Protein AF-E9PPZ7-F1 (afdb_monomer_lite)

GO terms:
  GO:0005654 nucleoplasm (C, IDA)
  GO:0005730 nucleolus (C, IDA)

pLDDT: mean 92.59, std 7.87, range [53.69, 98.62]

InterPro domains:
  IPR024954 SSRP1, dimerization domain [PF03531] (9-73)
  IPR038167 SSRP1 domain superfamily [G3DSA:2.30.29.220] (1-78)
  IPR050454 RTT106/SSRP1 Histone Chaperone/FACT Complex [PTHR45849] (1-89)

Secondary structure (DSSP, 8-state):
-PPPP--S-----EEEE-SSEEEEEETTEEEEEEEGGGEEEEEEETTEEEEEE---TT-SS---EEEEE-PPP-STT--HHHHHHHHH-

Radius of gyration: 13.9 Å; chains: 1; bounding box: 36×26×36 Å

Sequence (89 aa):
MEKDLCVKGWNWGTVKFGGQLLSFDIGDQPVFEIPLSNVSQCTTGKNEVTLEFHQNDDAEVSLMEVRFYVPPTQEDGVDPVEAFAQNVL

Organism: Homo sapiens (NCBI:txid9606)

Structure (mmCIF, N/CA/C/O backbone):
data_AF-E9PPZ7-F1
#
_entry.id   AF-E9PPZ7-F1
#
loop_
_atom_site.group_PDB
_atom_site.id
_atom_site.type_symbol
_atom_site.label_atom_id
_atom_site.label_alt_id
_atom_site.label_comp_id
_atom_site.label_asym_id
_atom_site.label_e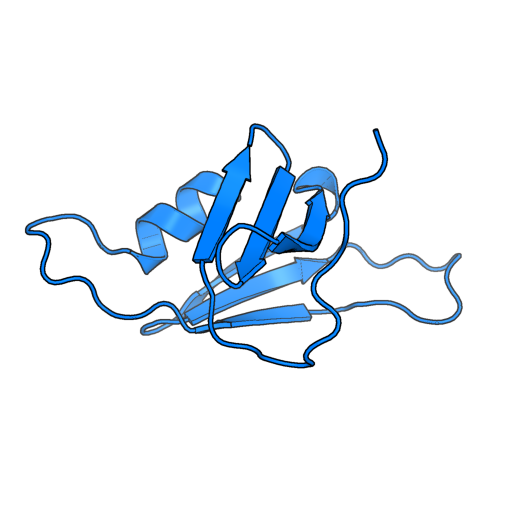ntity_id
_atom_site.label_seq_id
_atom_site.pdbx_PDB_ins_code
_atom_site.Cartn_x
_atom_site.Cartn_y
_atom_site.Cartn_z
_atom_site.occupancy
_atom_site.B_iso_or_equiv
_atom_site.auth_seq_id
_atom_site.auth_comp_id
_atom_site.auth_asym_id
_atom_site.auth_atom_id
_atom_site.pdbx_PDB_model_num
ATOM 1 N N . MET A 1 1 ? -4.642 -17.992 -15.080 1.00 53.69 1 MET A N 1
ATOM 2 C CA . MET A 1 1 ? -5.621 -17.026 -15.617 1.00 53.69 1 MET A CA 1
ATOM 3 C C . MET A 1 1 ? -5.052 -15.659 -15.303 1.00 53.69 1 MET A C 1
ATOM 5 O O . MET A 1 1 ? -4.718 -15.447 -14.144 1.00 53.69 1 MET A O 1
ATOM 9 N N . GLU A 1 2 ? -4.818 -14.812 -16.303 1.00 66.44 2 GLU A N 1
ATOM 10 C CA . GLU A 1 2 ? -4.436 -13.416 -16.045 1.00 66.44 2 GLU A CA 1
ATOM 11 C C . GLU A 1 2 ? -5.589 -12.735 -15.297 1.00 66.44 2 GLU A C 1
ATOM 13 O O . GLU A 1 2 ? -6.753 -12.958 -15.631 1.00 66.44 2 GLU A O 1
ATOM 18 N N . LYS A 1 3 ? -5.279 -11.997 -14.225 1.00 73.56 3 LYS A N 1
ATOM 19 C CA . LYS A 1 3 ? -6.281 -11.196 -13.514 1.00 73.56 3 LYS A CA 1
ATOM 20 C C . LYS A 1 3 ? -6.468 -9.891 -14.283 1.00 73.56 3 LYS A C 1
ATOM 22 O O . LYS A 1 3 ? -5.487 -9.194 -14.531 1.00 73.56 3 LYS A O 1
ATOM 27 N N . ASP A 1 4 ? -7.707 -9.540 -14.604 1.00 86.19 4 ASP A N 1
ATOM 28 C CA . ASP A 1 4 ? -8.010 -8.235 -15.192 1.00 86.19 4 ASP A CA 1
ATOM 29 C C . ASP A 1 4 ? -7.772 -7.123 -14.161 1.00 86.19 4 ASP A C 1
ATOM 31 O O . ASP A 1 4 ? -8.446 -7.062 -13.127 1.00 86.19 4 ASP A O 1
ATOM 35 N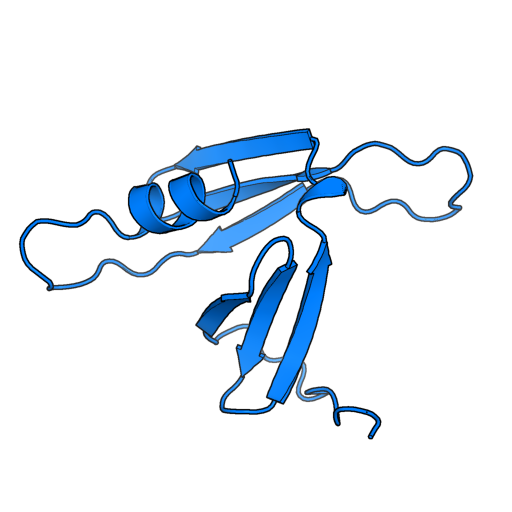 N . LEU A 1 5 ? -6.817 -6.238 -14.455 1.00 89.69 5 LEU A N 1
ATOM 36 C CA . LEU A 1 5 ? -6.470 -5.111 -13.591 1.00 89.69 5 LEU A CA 1
ATOM 37 C C . LEU A 1 5 ? -7.486 -3.967 -13.707 1.00 89.69 5 LEU A C 1
ATOM 39 O O . LEU A 1 5 ? -8.046 -3.690 -14.773 1.00 89.69 5 LEU A O 1
ATOM 43 N N . CYS A 1 6 ? -7.693 -3.246 -12.607 1.00 92.12 6 CYS A N 1
ATOM 44 C CA . CYS A 1 6 ? -8.521 -2.046 -12.600 1.00 92.12 6 CYS A CA 1
ATOM 45 C C . CYS A 1 6 ? -7.780 -0.861 -13.247 1.00 92.12 6 CYS A C 1
ATOM 47 O O . CYS A 1 6 ? -6.851 -0.298 -12.674 1.00 92.12 6 CYS A O 1
ATOM 49 N N . VAL A 1 7 ? -8.250 -0.422 -14.418 1.00 92.56 7 VAL A N 1
ATOM 50 C CA . VAL A 1 7 ? -7.675 0.708 -15.182 1.00 92.56 7 VAL A CA 1
ATOM 51 C C . VAL A 1 7 ? -8.470 2.015 -15.042 1.00 92.56 7 VAL A C 1
ATOM 53 O O . VAL A 1 7 ? -8.336 2.930 -15.849 1.00 92.56 7 VAL A O 1
ATOM 56 N N . LYS A 1 8 ? -9.332 2.120 -14.021 1.00 92.38 8 LYS A N 1
ATOM 57 C CA . LYS A 1 8 ? -10.225 3.282 -13.822 1.00 92.38 8 LYS A CA 1
ATOM 58 C C . LYS A 1 8 ? -9.511 4.530 -13.287 1.00 92.38 8 LYS A C 1
ATOM 60 O O . LYS A 1 8 ? -10.106 5.604 -13.285 1.00 92.38 8 LYS A O 1
ATOM 65 N N . GLY A 1 9 ? -8.276 4.391 -12.796 1.00 92.31 9 GLY A N 1
ATOM 66 C CA . GLY A 1 9 ? -7.513 5.481 -12.171 1.00 92.31 9 GLY A CA 1
ATOM 67 C C . GLY A 1 9 ? -8.064 5.938 -10.813 1.00 92.31 9 GLY A C 1
ATOM 68 O O . GLY A 1 9 ? -7.746 7.028 -10.350 1.00 92.31 9 GLY A O 1
ATOM 69 N N . TRP A 1 10 ? -8.927 5.135 -10.192 1.00 95.69 10 TRP A N 1
ATOM 70 C CA . TRP A 1 10 ? -9.489 5.408 -8.872 1.00 95.69 10 TRP A CA 1
ATOM 71 C C . TRP A 1 10 ? -8.479 5.048 -7.778 1.00 95.69 10 TRP A C 1
ATOM 73 O O . TRP A 1 10 ? -7.657 4.156 -7.962 1.00 95.69 10 TRP A O 1
ATOM 83 N N . ASN A 1 11 ? -8.553 5.730 -6.636 1.00 93.75 11 ASN A N 1
ATOM 84 C CA . ASN A 1 11 ? -7.638 5.533 -5.505 1.00 93.75 11 ASN A CA 1
ATOM 85 C C . ASN A 1 11 ? -8.357 5.180 -4.191 1.00 93.75 11 ASN A C 1
ATOM 87 O O . ASN A 1 11 ? -7.738 5.194 -3.132 1.00 93.75 11 ASN A O 1
ATOM 91 N N . TRP A 1 12 ? -9.658 4.884 -4.243 1.00 93.69 12 TRP A N 1
ATOM 92 C CA . TRP A 1 12 ? -10.426 4.381 -3.105 1.00 93.69 12 TRP A CA 1
ATOM 93 C C . TRP A 1 12 ? -10.703 2.893 -3.301 1.00 93.69 12 TRP A C 1
ATOM 95 O O . TRP A 1 12 ? -11.208 2.471 -4.341 1.00 93.69 12 TRP A O 1
ATOM 105 N N . GLY A 1 13 ? -10.356 2.096 -2.299 1.00 94.88 13 GLY A N 1
ATOM 106 C CA . GLY A 1 13 ? -10.340 0.647 -2.418 1.00 94.88 13 GLY A CA 1
ATOM 107 C C . GLY A 1 13 ? -10.010 -0.025 -1.097 1.00 94.88 13 GLY A C 1
ATOM 108 O O . GLY A 1 13 ? -10.069 0.595 -0.035 1.00 94.88 13 GLY A O 1
ATOM 109 N N . THR A 1 14 ? -9.663 -1.301 -1.172 1.00 95.06 14 THR A N 1
ATOM 110 C CA . THR A 1 14 ? -9.350 -2.129 -0.010 1.00 95.06 14 THR A CA 1
ATOM 111 C C . THR A 1 14 ? -7.961 -2.716 -0.162 1.00 95.06 14 THR A C 1
ATOM 113 O O . THR A 1 14 ? -7.639 -3.294 -1.197 1.00 95.06 14 THR A O 1
ATOM 116 N N . VAL A 1 15 ? -7.153 -2.596 0.890 1.00 95.94 15 VAL A N 1
ATOM 117 C CA . VAL A 1 15 ? -5.901 -3.341 0.995 1.00 95.94 15 VAL A CA 1
ATOM 118 C C . VAL A 1 15 ? -6.197 -4.741 1.519 1.00 95.94 15 VAL A C 1
ATOM 120 O O . VAL A 1 15 ? -6.913 -4.901 2.507 1.00 95.94 15 VAL A O 1
ATOM 123 N N . LYS A 1 16 ? -5.654 -5.756 0.850 1.00 96.06 16 LYS A N 1
ATOM 124 C CA . LYS A 1 16 ? -5.750 -7.163 1.241 1.00 96.06 16 LYS A CA 1
ATOM 125 C C . LYS A 1 16 ? -4.356 -7.762 1.340 1.00 96.06 16 LYS A C 1
ATOM 127 O O . LYS A 1 16 ? -3.520 -7.532 0.471 1.00 96.06 16 LYS A O 1
ATOM 132 N N . PHE A 1 17 ? -4.143 -8.578 2.363 1.00 96.31 17 PHE A N 1
ATOM 133 C CA . PHE A 1 17 ? -2.908 -9.330 2.547 1.00 96.31 17 PHE A CA 1
ATOM 134 C C . PHE A 1 17 ? -3.138 -10.801 2.201 1.00 96.31 17 PHE A C 1
ATOM 136 O O . PHE A 1 17 ? -4.098 -11.419 2.662 1.00 96.31 17 PHE A O 1
ATOM 143 N N . GLY A 1 18 ? -2.265 -11.352 1.361 1.00 94.19 18 GLY A N 1
ATOM 144 C CA . GLY A 1 18 ? -2.285 -12.744 0.925 1.00 94.19 18 GLY A CA 1
ATOM 145 C C . GLY A 1 18 ? -0.898 -13.361 1.047 1.00 94.19 18 GLY A C 1
ATOM 146 O O . GLY A 1 18 ? -0.144 -13.390 0.077 1.00 94.19 18 GLY A O 1
ATOM 147 N N . GLY A 1 19 ? -0.548 -13.851 2.240 1.00 93.06 19 GLY A N 1
ATOM 148 C CA . GLY A 1 19 ? 0.828 -14.259 2.539 1.00 93.06 19 GLY A CA 1
ATOM 149 C C . GLY A 1 19 ? 1.777 -13.059 2.454 1.00 93.06 19 GLY A C 1
ATOM 150 O O . GLY A 1 19 ? 1.467 -12.004 2.991 1.00 93.06 19 GLY A O 1
ATOM 151 N N . GLN A 1 20 ? 2.887 -13.193 1.719 1.00 95.44 20 GLN A N 1
ATOM 152 C CA . GLN A 1 20 ? 3.885 -12.124 1.530 1.00 95.44 20 GLN A CA 1
ATOM 153 C C . GLN A 1 20 ? 3.515 -11.109 0.430 1.00 95.44 20 GLN A C 1
ATOM 155 O O . GLN A 1 20 ? 4.401 -10.544 -0.216 1.00 95.44 20 GLN A O 1
ATOM 160 N N . LEU A 1 21 ? 2.223 -10.900 0.172 1.00 97.12 21 LEU A N 1
ATOM 161 C CA . LEU A 1 21 ? 1.734 -10.030 -0.896 1.00 97.12 21 LEU A CA 1
ATOM 162 C C . LEU A 1 21 ? 0.649 -9.089 -0.373 1.00 97.12 21 LEU A C 1
ATOM 164 O O . LEU A 1 21 ? -0.357 -9.539 0.178 1.00 97.12 21 LEU A O 1
ATOM 168 N N . LEU A 1 22 ? 0.836 -7.794 -0.604 1.00 97.88 22 LEU A N 1
ATOM 169 C CA . LEU A 1 22 ? -0.183 -6.766 -0.423 1.00 97.88 22 LEU A CA 1
ATOM 170 C C . LEU A 1 22 ? -0.865 -6.511 -1.770 1.00 97.88 22 LEU A C 1
ATOM 172 O O . LEU A 1 22 ? -0.184 -6.225 -2.749 1.00 97.88 22 LEU A O 1
ATOM 176 N N . SER A 1 23 ? -2.194 -6.572 -1.824 1.00 97.12 23 SER A N 1
ATOM 177 C CA . SER A 1 23 ? -3.001 -6.177 -2.988 1.00 97.12 23 SER A CA 1
ATOM 178 C C . SER A 1 23 ? -3.841 -4.953 -2.654 1.00 97.12 23 SER A C 1
ATOM 180 O O . SER A 1 23 ? -4.461 -4.909 -1.589 1.00 97.12 23 SER A O 1
ATOM 182 N N . PHE A 1 24 ? -3.885 -3.971 -3.553 1.00 97.31 24 PHE A N 1
ATOM 183 C CA . PHE A 1 24 ? -4.857 -2.882 -3.483 1.00 97.31 24 PHE A CA 1
ATOM 184 C C . PHE A 1 24 ? -5.951 -3.111 -4.522 1.00 97.31 24 PHE A C 1
ATOM 186 O O . PHE A 1 24 ? -5.695 -3.052 -5.725 1.00 97.31 24 PHE A O 1
ATOM 193 N N . ASP A 1 25 ? -7.173 -3.347 -4.051 1.00 96.06 25 ASP A N 1
ATOM 194 C CA . ASP A 1 25 ? -8.309 -3.727 -4.887 1.00 96.06 25 ASP A CA 1
ATOM 195 C C . ASP A 1 25 ? -9.356 -2.613 -4.952 1.00 96.06 25 ASP A C 1
ATOM 197 O O . ASP A 1 25 ? -9.655 -1.952 -3.956 1.00 96.06 25 ASP A O 1
ATOM 201 N N . ILE A 1 26 ? -9.994 -2.462 -6.112 1.00 95.44 26 ILE A N 1
ATOM 202 C CA . ILE A 1 26 ? -11.170 -1.606 -6.298 1.00 95.44 26 ILE A CA 1
ATOM 203 C C . ILE A 1 26 ? -12.344 -2.498 -6.679 1.00 95.44 26 ILE A C 1
ATOM 205 O O . ILE A 1 26 ? -12.468 -2.951 -7.819 1.00 95.44 26 ILE A O 1
ATOM 209 N N . GLY A 1 27 ? -13.205 -2.765 -5.695 1.00 90.19 27 GLY A N 1
ATOM 210 C CA . GLY A 1 27 ? -14.162 -3.865 -5.776 1.00 90.19 27 GLY A CA 1
ATOM 211 C C . GLY A 1 27 ? -13.418 -5.201 -5.759 1.00 90.19 27 GLY A C 1
ATOM 212 O O . GLY A 1 27 ? -12.596 -5.436 -4.878 1.00 90.19 27 GLY A O 1
ATOM 213 N N . ASP A 1 28 ? -13.675 -6.043 -6.758 1.00 89.12 28 ASP A N 1
ATOM 214 C CA . ASP A 1 28 ? -13.028 -7.355 -6.908 1.00 89.12 28 ASP A CA 1
ATOM 215 C C . ASP A 1 28 ? -11.850 -7.343 -7.900 1.00 89.12 28 ASP A C 1
ATOM 217 O O . ASP A 1 28 ? -11.323 -8.396 -8.256 1.00 89.12 28 ASP A O 1
ATOM 221 N N . GLN A 1 29 ? -11.444 -6.160 -8.377 1.00 93.69 29 GLN A N 1
ATOM 222 C CA . GLN A 1 29 ? -10.356 -6.009 -9.343 1.00 93.69 29 GLN A CA 1
ATOM 223 C C . GLN A 1 29 ? -9.098 -5.445 -8.668 1.00 93.69 29 GLN A C 1
ATOM 225 O O . GLN A 1 29 ? -9.157 -4.322 -8.153 1.00 93.69 29 GLN A O 1
ATOM 230 N N . PRO A 1 30 ? -7.957 -6.156 -8.702 1.00 94.44 30 PRO A N 1
ATOM 231 C CA . PRO A 1 30 ? -6.695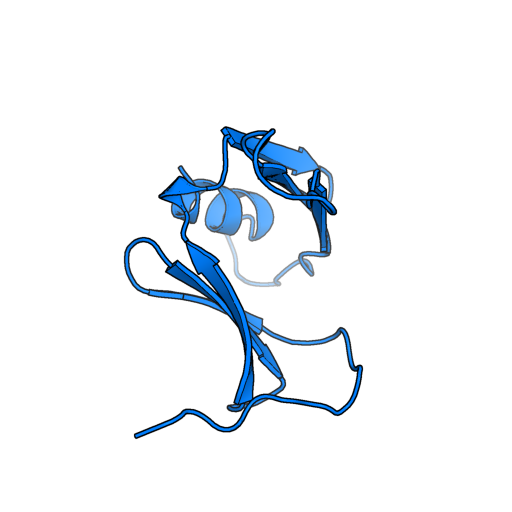 -5.611 -8.219 1.00 94.44 30 PRO A CA 1
ATOM 232 C C . PRO A 1 30 ? -6.233 -4.452 -9.111 1.00 94.44 30 PRO A C 1
ATOM 234 O O . PRO A 1 30 ? -6.378 -4.484 -10.335 1.00 94.44 30 PRO A O 1
ATOM 237 N N . VAL A 1 31 ? -5.683 -3.410 -8.496 1.00 95.25 31 VAL A N 1
ATOM 238 C CA . VAL A 1 31 ? -5.016 -2.295 -9.188 1.00 95.25 31 VAL A CA 1
ATOM 239 C C . VAL A 1 31 ? -3.522 -2.578 -9.276 1.00 95.25 31 VAL A C 1
ATOM 241 O O . VAL A 1 31 ? -2.930 -2.467 -10.345 1.00 95.25 31 VAL A O 1
ATOM 244 N N . PHE A 1 32 ? -2.921 -2.953 -8.148 1.00 95.62 32 PHE A N 1
ATOM 245 C CA . PHE A 1 32 ? -1.520 -3.330 -8.047 1.00 95.62 32 PHE A CA 1
ATOM 246 C C . PHE A 1 32 ? -1.313 -4.323 -6.907 1.00 95.62 32 PHE A C 1
ATOM 248 O O . PHE A 1 32 ? -2.101 -4.389 -5.960 1.00 95.62 32 PHE A O 1
ATOM 255 N N . GLU A 1 33 ? -0.206 -5.049 -6.996 1.00 96.06 33 GLU A N 1
ATOM 256 C CA . GLU A 1 33 ? 0.272 -5.960 -5.968 1.00 96.06 33 GLU A CA 1
ATOM 257 C C . GLU A 1 33 ? 1.714 -5.568 -5.600 1.00 96.06 33 GLU A C 1
ATOM 259 O O . GLU A 1 33 ? 2.523 -5.241 -6.471 1.00 9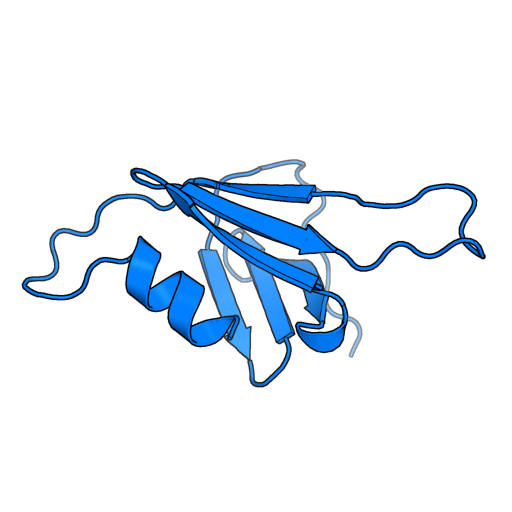6.06 33 GLU A O 1
ATOM 264 N N . ILE A 1 34 ? 2.033 -5.575 -4.307 1.00 97.19 34 ILE A N 1
ATOM 265 C CA . ILE A 1 34 ? 3.356 -5.269 -3.758 1.00 97.19 34 ILE A CA 1
ATOM 266 C C . ILE A 1 34 ? 3.847 -6.502 -2.995 1.00 97.19 34 ILE A C 1
ATOM 268 O O . ILE A 1 34 ? 3.260 -6.856 -1.966 1.00 97.19 34 ILE A O 1
ATOM 272 N N . PRO A 1 35 ? 4.926 -7.161 -3.453 1.00 97.00 35 PRO A N 1
ATOM 273 C CA . PRO A 1 35 ? 5.616 -8.164 -2.653 1.00 97.00 35 PRO A CA 1
ATOM 274 C C . PRO A 1 35 ? 6.193 -7.520 -1.393 1.00 97.00 35 PRO A C 1
ATOM 276 O O . PRO A 1 35 ? 6.960 -6.560 -1.484 1.00 97.00 35 PRO A O 1
ATOM 279 N N . LEU A 1 36 ? 5.868 -8.062 -0.219 1.00 97.38 36 LEU A N 1
ATOM 280 C CA . LEU A 1 36 ? 6.349 -7.517 1.055 1.00 97.38 36 LEU A CA 1
ATOM 281 C C . LEU A 1 36 ? 7.875 -7.617 1.188 1.00 97.38 36 LEU A C 1
ATOM 283 O O . LEU A 1 36 ? 8.487 -6.783 1.838 1.00 97.38 36 LEU A O 1
ATOM 287 N N . SER A 1 37 ? 8.511 -8.561 0.485 1.00 96.19 37 SER A N 1
ATOM 288 C CA . SER A 1 37 ? 9.975 -8.658 0.387 1.00 96.19 37 SER A CA 1
ATOM 289 C C . SER A 1 37 ? 10.648 -7.428 -0.229 1.00 96.19 37 SER A C 1
ATOM 291 O O . SER A 1 37 ? 11.861 -7.283 -0.112 1.00 96.19 37 SER A O 1
ATOM 293 N N . ASN A 1 38 ? 9.891 -6.577 -0.927 1.00 96.12 38 ASN A N 1
ATOM 294 C CA . ASN A 1 38 ? 10.411 -5.358 -1.541 1.00 96.12 38 ASN A CA 1
ATOM 295 C C . ASN A 1 38 ? 10.288 -4.141 -0.610 1.00 96.12 38 ASN A C 1
ATOM 297 O O . ASN A 1 38 ? 10.877 -3.098 -0.900 1.00 96.12 38 ASN A O 1
ATOM 301 N N . VAL A 1 39 ? 9.525 -4.260 0.482 1.00 97.44 39 VAL A N 1
ATOM 302 C CA . VAL A 1 39 ? 9.342 -3.205 1.482 1.00 97.44 39 VAL A CA 1
ATOM 303 C C . VAL A 1 39 ? 10.538 -3.228 2.430 1.00 97.44 39 VAL A C 1
ATOM 305 O O . VAL A 1 39 ? 10.811 -4.239 3.070 1.00 97.44 39 VAL A O 1
ATOM 308 N N . SER A 1 40 ? 11.254 -2.111 2.513 1.00 97.69 40 SER A N 1
ATOM 309 C CA . SER A 1 40 ? 12.414 -1.952 3.391 1.00 97.69 40 SER A CA 1
ATOM 310 C C . SER A 1 40 ? 12.012 -1.483 4.786 1.00 97.69 40 SER A C 1
ATOM 312 O O . SER A 1 40 ? 12.606 -1.901 5.780 1.00 97.69 40 SER A O 1
ATOM 314 N N . GLN A 1 41 ? 10.998 -0.622 4.863 1.00 97.69 41 GLN A N 1
ATOM 315 C CA . GLN A 1 41 ? 10.509 -0.059 6.111 1.00 97.69 41 GLN A CA 1
ATOM 316 C C . GLN A 1 41 ? 9.008 0.233 6.020 1.00 97.69 41 GLN A C 1
ATOM 318 O O . GLN A 1 41 ? 8.492 0.649 4.985 1.00 97.69 41 GLN A O 1
ATOM 323 N N . CYS A 1 42 ? 8.307 0.022 7.134 1.00 98.19 42 CYS A N 1
ATOM 324 C CA . CYS A 1 42 ? 6.902 0.372 7.300 1.00 98.19 42 CYS A CA 1
ATOM 325 C C . CYS A 1 42 ? 6.770 1.320 8.492 1.00 98.19 42 CYS A C 1
ATOM 327 O O . CYS A 1 42 ? 7.129 0.957 9.614 1.00 98.19 42 CYS A O 1
ATOM 329 N N . THR A 1 43 ? 6.264 2.532 8.264 1.00 98.19 43 THR A N 1
ATOM 330 C CA . THR A 1 43 ? 6.003 3.514 9.324 1.00 98.19 43 THR A CA 1
ATOM 331 C C . THR A 1 43 ? 4.527 3.884 9.378 1.00 98.19 43 THR A C 1
ATOM 333 O O . THR A 1 43 ? 3.817 3.870 8.374 1.00 98.19 43 THR A O 1
ATOM 336 N N . THR A 1 44 ? 4.045 4.193 10.579 1.00 97.75 44 THR A N 1
ATOM 337 C CA . THR A 1 44 ? 2.639 4.519 10.835 1.00 97.75 44 THR A CA 1
ATOM 338 C C . THR A 1 44 ? 2.489 5.974 11.255 1.00 97.75 44 THR A C 1
ATOM 340 O O . THR A 1 44 ? 3.273 6.489 12.054 1.00 97.75 44 THR A O 1
ATOM 343 N N . GLY A 1 45 ? 1.440 6.620 10.761 1.00 96.12 45 GLY A N 1
ATOM 344 C CA . GLY A 1 45 ? 0.990 7.945 11.168 1.00 96.12 45 GLY A CA 1
ATOM 345 C C . GLY A 1 45 ? -0.493 7.933 11.529 1.00 96.12 45 GLY A C 1
ATOM 346 O O . GLY A 1 45 ? -1.162 6.901 11.497 1.00 96.12 45 GLY A O 1
ATOM 347 N N . LYS A 1 46 ? -1.049 9.100 11.863 1.00 95.62 46 LYS A N 1
ATOM 348 C CA . LYS A 1 46 ? -2.485 9.211 12.144 1.00 95.62 46 LYS A CA 1
ATOM 349 C C . LYS A 1 46 ? -3.286 8.911 10.871 1.00 95.62 46 LYS A C 1
ATOM 351 O O . LYS A 1 46 ? -3.327 9.758 9.984 1.00 95.62 46 LYS A O 1
ATOM 356 N N . ASN A 1 47 ? -3.976 7.769 10.837 1.00 96.31 47 ASN A N 1
ATOM 357 C CA . ASN A 1 47 ? -4.726 7.274 9.673 1.00 96.31 47 ASN A CA 1
ATOM 358 C C . ASN A 1 47 ? -3.853 7.070 8.422 1.00 96.31 47 ASN A C 1
ATOM 360 O O . ASN A 1 47 ? -4.355 7.163 7.302 1.00 96.31 47 ASN A O 1
ATOM 364 N N . GLU A 1 48 ? -2.551 6.845 8.590 1.00 97.69 48 GLU A N 1
ATOM 365 C CA . GLU A 1 48 ? -1.615 6.698 7.477 1.00 97.69 48 GLU A CA 1
ATOM 366 C C . GLU A 1 48 ? -0.679 5.514 7.715 1.00 97.69 48 GLU A C 1
ATOM 368 O O . GLU A 1 48 ? -0.175 5.328 8.823 1.00 97.69 48 GLU A O 1
ATOM 373 N N . VAL A 1 49 ? -0.414 4.748 6.659 1.00 98.25 49 VAL A N 1
ATOM 374 C CA . VAL A 1 49 ? 0.680 3.771 6.615 1.00 98.25 49 VAL A CA 1
ATOM 375 C C . VAL A 1 49 ? 1.579 4.112 5.442 1.00 98.25 49 VAL A C 1
ATOM 377 O O . VAL A 1 49 ? 1.112 4.231 4.308 1.00 98.25 49 VAL A O 1
ATOM 380 N N . THR A 1 50 ? 2.867 4.253 5.719 1.00 98.62 50 THR A N 1
ATOM 381 C CA . THR A 1 50 ? 3.901 4.551 4.736 1.00 98.62 50 THR A CA 1
ATOM 382 C C . THR A 1 50 ? 4.771 3.317 4.539 1.00 98.62 50 THR A C 1
ATOM 384 O O . THR A 1 50 ? 5.357 2.808 5.494 1.00 98.62 50 THR A O 1
ATOM 387 N N . LEU A 1 51 ? 4.849 2.848 3.296 1.00 98.50 51 LEU A N 1
ATOM 388 C CA . LEU A 1 51 ? 5.745 1.789 2.851 1.00 98.50 51 LEU A CA 1
ATOM 389 C C . LEU A 1 51 ? 6.912 2.421 2.106 1.00 98.50 51 LEU A C 1
ATOM 391 O O . LEU A 1 51 ? 6.713 3.076 1.083 1.00 98.50 51 LEU A O 1
ATOM 395 N N . GLU A 1 52 ? 8.116 2.198 2.603 1.00 98.38 52 GLU A N 1
ATOM 396 C CA . GLU A 1 52 ? 9.362 2.568 1.943 1.00 98.38 52 GLU A CA 1
ATOM 397 C C . GLU A 1 52 ? 9.955 1.315 1.296 1.00 98.38 52 GLU A C 1
ATOM 399 O O . GLU A 1 52 ? 9.863 0.215 1.849 1.00 98.38 52 GLU A O 1
ATOM 404 N N . PHE A 1 53 ? 10.536 1.456 0.107 1.00 97.56 53 PHE A N 1
ATOM 405 C CA . PHE A 1 53 ? 11.029 0.322 -0.678 1.00 97.56 53 PHE A CA 1
ATOM 406 C C . PHE A 1 53 ? 12.552 0.242 -0.680 1.00 97.56 53 PHE A C 1
ATOM 408 O O . PHE A 1 53 ? 13.260 1.235 -0.492 1.00 97.56 53 PHE A O 1
ATOM 415 N N . HIS A 1 54 ? 13.075 -0.961 -0.911 1.00 95.88 54 HIS A N 1
ATOM 416 C CA . HIS A 1 54 ? 14.487 -1.121 -1.234 1.00 95.88 54 HIS A CA 1
ATOM 417 C C . HIS A 1 54 ? 14.808 -0.397 -2.547 1.00 95.88 54 HIS A C 1
ATOM 419 O O . HIS A 1 54 ? 14.101 -0.557 -3.543 1.00 95.88 54 HIS A O 1
ATOM 425 N N . GLN A 1 55 ? 15.892 0.383 -2.556 1.00 92.06 55 GLN A N 1
ATOM 426 C CA . GLN A 1 55 ? 16.393 0.985 -3.789 1.00 92.06 55 GLN A CA 1
ATOM 427 C C . GLN A 1 55 ? 16.864 -0.115 -4.742 1.00 92.06 55 GLN A C 1
ATOM 429 O O . GLN A 1 55 ? 17.508 -1.078 -4.323 1.00 92.06 55 GLN A O 1
ATOM 434 N N . ASN A 1 56 ? 16.526 0.040 -6.019 1.00 88.94 56 ASN A N 1
ATOM 435 C CA . ASN A 1 56 ? 16.977 -0.833 -7.089 1.00 88.94 56 ASN A CA 1
ATOM 436 C C . ASN A 1 56 ? 17.751 0.004 -8.110 1.00 88.94 56 ASN A C 1
ATOM 438 O O . ASN A 1 56 ? 17.144 0.677 -8.942 1.00 88.94 56 ASN A O 1
ATOM 442 N N . ASP A 1 57 ? 19.080 -0.036 -8.024 1.00 88.06 57 ASP A N 1
ATOM 443 C CA . ASP A 1 57 ? 19.973 0.723 -8.909 1.00 88.06 57 ASP A CA 1
ATOM 444 C C . ASP A 1 57 ? 19.947 0.212 -10.362 1.00 88.06 57 ASP A C 1
ATOM 446 O O . ASP A 1 57 ? 20.384 0.917 -11.271 1.00 88.06 57 ASP A O 1
ATOM 450 N N . ASP A 1 58 ? 19.399 -0.987 -10.600 1.00 91.94 58 ASP A N 1
ATOM 451 C CA . ASP A 1 58 ? 19.251 -1.569 -11.938 1.00 91.94 58 ASP A CA 1
ATOM 452 C C . ASP A 1 58 ? 17.984 -1.075 -12.668 1.00 91.94 58 ASP A C 1
ATOM 454 O O . ASP A 1 58 ? 17.784 -1.386 -13.846 1.00 91.94 58 ASP A O 1
ATOM 458 N N . ALA A 1 59 ? 17.106 -0.321 -11.995 1.00 91.38 59 ALA A N 1
ATOM 459 C CA . ALA A 1 59 ? 15.888 0.234 -12.580 1.00 91.38 59 ALA A CA 1
ATOM 460 C C . ALA A 1 59 ? 16.066 1.714 -12.961 1.00 91.38 59 ALA A C 1
ATOM 462 O O . ALA A 1 59 ? 16.486 2.534 -12.150 1.00 91.38 59 ALA A O 1
ATOM 463 N N . GLU A 1 60 ? 15.667 2.089 -14.183 1.00 94.06 60 GLU A N 1
ATOM 464 C CA . GLU A 1 60 ? 15.691 3.497 -14.622 1.00 94.06 60 GLU A CA 1
ATOM 465 C C . GLU A 1 60 ? 14.725 4.385 -13.818 1.00 94.06 60 GLU A C 1
ATOM 467 O O . GLU A 1 60 ? 14.975 5.575 -13.624 1.00 94.06 60 GLU A O 1
ATOM 472 N N . VAL A 1 61 ? 13.611 3.806 -13.358 1.00 93.56 61 VAL A N 1
ATOM 473 C CA . VAL A 1 61 ? 12.609 4.465 -12.516 1.00 93.56 61 VAL A CA 1
ATOM 474 C C . VAL A 1 61 ? 12.371 3.607 -11.283 1.00 93.56 61 VAL A C 1
ATOM 476 O O . VAL A 1 61 ? 11.962 2.452 -11.398 1.00 93.56 61 VAL A O 1
ATOM 479 N N . SER A 1 62 ? 12.566 4.206 -10.110 1.00 93.06 62 SER A N 1
ATOM 480 C CA . SER A 1 62 ? 12.471 3.519 -8.821 1.00 93.06 62 SER A CA 1
ATOM 481 C C . SER A 1 62 ? 11.349 4.099 -7.968 1.00 93.06 62 SER A C 1
ATOM 483 O O . SER A 1 62 ? 11.290 5.304 -7.716 1.00 93.06 62 SER A O 1
ATOM 485 N N . LEU A 1 63 ? 10.446 3.225 -7.519 1.00 94.38 63 LEU A N 1
ATOM 486 C CA . LEU A 1 63 ? 9.420 3.564 -6.539 1.00 94.38 63 LEU A CA 1
ATOM 487 C C . LEU A 1 63 ? 10.071 3.646 -5.157 1.00 94.38 63 LEU A C 1
ATOM 489 O O . LEU A 1 63 ? 10.615 2.657 -4.683 1.00 94.38 63 LEU A O 1
ATOM 493 N N . MET A 1 64 ? 10.018 4.820 -4.527 1.00 95.69 64 MET A N 1
ATOM 494 C CA . MET A 1 64 ? 10.711 5.067 -3.255 1.00 95.69 64 MET A CA 1
ATOM 495 C C . MET A 1 64 ? 9.797 4.870 -2.044 1.00 95.69 64 MET A C 1
ATOM 497 O O . MET A 1 64 ? 10.172 4.207 -1.082 1.00 95.69 64 MET A O 1
ATOM 501 N N . GLU A 1 65 ? 8.588 5.428 -2.112 1.00 97.75 65 GLU A N 1
ATOM 502 C CA . GLU A 1 65 ? 7.604 5.424 -1.029 1.00 97.75 65 GLU A CA 1
ATOM 503 C C . GLU A 1 65 ? 6.189 5.301 -1.610 1.00 97.75 65 GLU A C 1
ATOM 505 O O . GLU A 1 65 ? 5.880 5.891 -2.649 1.00 97.75 65 GLU A O 1
ATOM 510 N N . VAL A 1 66 ? 5.316 4.573 -0.913 1.00 97.88 66 VAL A N 1
ATOM 511 C CA . VAL A 1 66 ? 3.860 4.613 -1.091 1.00 97.88 66 VAL A CA 1
ATOM 512 C C . VAL A 1 66 ? 3.218 4.874 0.260 1.00 97.88 66 VAL A C 1
ATOM 514 O O . VAL A 1 66 ? 3.512 4.192 1.237 1.00 97.88 66 VAL A O 1
ATOM 517 N N . ARG A 1 67 ? 2.282 5.823 0.303 1.00 98.38 67 ARG A N 1
ATOM 518 C CA . ARG A 1 67 ? 1.505 6.123 1.502 1.00 98.38 67 ARG A CA 1
ATOM 519 C C . ARG A 1 67 ? 0.029 5.844 1.288 1.00 98.38 67 ARG A C 1
ATOM 521 O O . ARG A 1 67 ? -0.587 6.382 0.369 1.00 98.38 67 ARG A O 1
ATOM 528 N N . PHE A 1 68 ? -0.537 5.039 2.174 1.00 98.06 68 PHE A N 1
ATOM 529 C CA . PHE A 1 68 ? -1.956 4.732 2.221 1.00 98.06 68 PHE A CA 1
ATOM 530 C C . PHE A 1 68 ? -2.641 5.572 3.286 1.00 98.06 68 PHE A C 1
ATOM 532 O O . PHE A 1 68 ? -2.165 5.661 4.415 1.00 98.06 68 PHE A O 1
ATOM 539 N N . TYR A 1 69 ? -3.803 6.118 2.940 1.00 97.81 69 TYR A N 1
ATOM 540 C CA . TYR A 1 69 ? -4.775 6.546 3.935 1.00 97.81 69 TYR A CA 1
ATOM 541 C C . TYR A 1 69 ? -5.542 5.321 4.439 1.00 97.81 69 TYR A C 1
ATOM 543 O O . TYR A 1 69 ? -6.088 4.557 3.641 1.0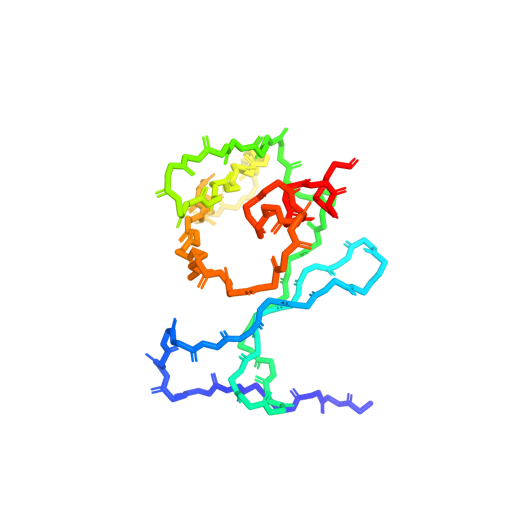0 97.81 69 TYR A O 1
ATOM 551 N N . VAL A 1 70 ? -5.606 5.159 5.757 1.00 96.38 70 VAL A N 1
ATOM 552 C CA . VAL A 1 70 ? -6.339 4.087 6.432 1.00 96.38 70 VAL A CA 1
ATOM 553 C C . VAL A 1 70 ? -7.529 4.713 7.164 1.00 96.38 70 VAL A C 1
ATOM 555 O O . VAL A 1 70 ? -7.329 5.417 8.158 1.00 96.38 70 VAL A O 1
ATOM 558 N N . PRO A 1 71 ? -8.769 4.513 6.681 1.00 92.44 71 PRO A N 1
ATOM 559 C CA . PRO A 1 71 ? -9.948 5.063 7.334 1.00 92.44 71 PRO A CA 1
ATOM 560 C C . PRO A 1 71 ? -10.099 4.517 8.761 1.00 92.44 71 PRO A C 1
ATOM 562 O O . PRO A 1 71 ? -9.906 3.318 8.971 1.00 92.44 71 PRO A O 1
ATOM 565 N N . PRO A 1 72 ? -10.496 5.353 9.735 1.00 90.12 72 PRO A N 1
ATOM 566 C CA . PRO A 1 72 ? -10.809 4.867 11.070 1.00 90.12 72 PRO A CA 1
ATOM 567 C C . PRO A 1 72 ? -12.015 3.922 11.006 1.00 90.12 72 PRO A C 1
ATOM 569 O O . PRO A 1 72 ? -13.030 4.236 10.378 1.00 90.12 72 PRO A O 1
ATOM 572 N N . THR A 1 73 ? -11.916 2.772 11.665 1.00 84.19 73 THR A N 1
ATOM 573 C CA . THR A 1 73 ? -13.016 1.814 11.803 1.00 84.19 73 THR A CA 1
ATOM 574 C C . THR A 1 73 ? -13.761 2.059 13.116 1.00 84.19 73 THR A C 1
ATOM 576 O O . THR A 1 73 ? -13.201 2.568 14.084 1.00 84.19 73 THR A O 1
ATOM 579 N N . GLN A 1 74 ? -15.057 1.733 13.146 1.00 70.75 74 GLN A N 1
ATOM 580 C CA . GLN A 1 74 ? -15.872 1.762 14.373 1.00 70.75 74 GLN A CA 1
ATOM 581 C C . GLN A 1 74 ? -15.834 0.418 15.120 1.00 70.75 74 GLN A C 1
ATOM 583 O O . GLN A 1 74 ? -16.638 0.197 16.020 1.00 70.75 74 GLN A O 1
ATOM 588 N N . GLU A 1 75 ? -14.958 -0.505 14.716 1.00 73.94 75 GLU A N 1
ATOM 589 C CA . GLU A 1 75 ? -14.817 -1.792 15.391 1.00 73.94 75 GLU A CA 1
ATOM 590 C C . GLU A 1 75 ? -14.030 -1.605 16.688 1.00 73.94 75 GLU A C 1
ATOM 592 O O . GLU A 1 75 ? -12.908 -1.097 16.691 1.00 73.94 75 GLU A O 1
ATOM 597 N N . ASP A 1 76 ? -14.645 -1.995 17.802 1.00 71.12 76 ASP A N 1
ATOM 598 C CA . ASP A 1 76 ? -14.073 -1.806 19.128 1.00 71.12 76 ASP A CA 1
ATOM 599 C C . ASP A 1 76 ? -12.789 -2.635 19.302 1.00 71.12 76 ASP A C 1
ATOM 601 O O . ASP A 1 76 ? -12.814 -3.866 19.329 1.00 71.12 76 ASP A O 1
ATOM 605 N N . GLY A 1 77 ? -11.664 -1.939 19.493 1.00 74.25 77 GLY A N 1
ATOM 606 C CA . GLY A 1 77 ? -10.437 -2.505 20.061 1.00 74.25 77 GLY A CA 1
ATOM 607 C C . GLY A 1 77 ? -9.302 -2.834 19.091 1.00 74.25 77 GLY A C 1
ATOM 608 O O . GLY A 1 77 ? -8.258 -3.280 19.561 1.00 74.25 77 GLY A O 1
ATOM 609 N N . VAL A 1 78 ? -9.455 -2.598 17.784 1.00 83.25 78 VAL A N 1
ATOM 610 C CA . VAL A 1 78 ? -8.371 -2.793 16.804 1.00 83.25 78 VAL A CA 1
ATOM 611 C C . VAL A 1 78 ? -8.097 -1.483 16.075 1.00 83.25 78 VAL A C 1
ATOM 613 O O . VAL A 1 78 ? -8.956 -0.985 15.353 1.00 83.25 78 VAL A O 1
ATOM 616 N N . ASP A 1 79 ? -6.895 -0.930 16.248 1.00 91.81 79 ASP A N 1
ATOM 617 C CA . ASP A 1 79 ? -6.445 0.199 15.435 1.00 91.81 79 ASP A CA 1
ATOM 618 C C . ASP A 1 79 ? -6.157 -0.309 14.006 1.00 91.81 79 ASP A C 1
ATOM 620 O O . ASP A 1 79 ? -5.274 -1.154 13.819 1.00 91.81 79 ASP A O 1
ATOM 624 N N . PRO A 1 80 ? -6.889 0.165 12.980 1.00 93.94 80 PRO A N 1
ATOM 625 C CA . PRO A 1 80 ? -6.713 -0.317 11.615 1.00 93.94 80 PRO A CA 1
ATOM 626 C C . PRO A 1 80 ? -5.332 0.024 11.035 1.00 93.94 80 PRO A C 1
ATOM 628 O O . PRO A 1 80 ? -4.852 -0.699 10.161 1.00 93.94 80 PRO A O 1
ATOM 631 N N . VAL A 1 81 ? -4.670 1.085 11.513 1.00 96.06 81 VAL A N 1
ATOM 632 C CA . VAL A 1 81 ? -3.296 1.430 11.118 1.00 96.06 81 VAL A CA 1
ATOM 633 C C . VAL A 1 81 ? -2.316 0.408 11.688 1.00 96.06 81 VAL A C 1
ATOM 635 O O . VAL A 1 81 ? -1.455 -0.089 10.960 1.00 96.06 81 VAL A O 1
ATOM 638 N N . GLU A 1 82 ? -2.463 0.052 12.966 1.00 94.12 82 GLU A N 1
ATOM 639 C CA . GLU A 1 82 ? -1.612 -0.960 13.601 1.00 94.12 82 GLU A CA 1
ATOM 640 C C . GLU A 1 82 ? -1.827 -2.340 12.976 1.00 94.12 82 GLU A C 1
ATOM 642 O O . GLU A 1 82 ? -0.857 -3.026 12.661 1.00 94.12 82 GLU A O 1
ATOM 647 N N . ALA A 1 83 ? -3.081 -2.727 12.729 1.00 94.12 83 ALA A N 1
ATOM 648 C CA . ALA A 1 83 ? -3.408 -3.993 12.081 1.00 94.12 83 ALA A CA 1
ATOM 649 C C . ALA A 1 83 ? -2.809 -4.083 10.671 1.00 94.12 83 ALA A C 1
ATOM 651 O O . ALA A 1 83 ? -2.252 -5.115 10.301 1.00 94.12 83 ALA A O 1
ATOM 652 N N . PHE A 1 84 ? -2.873 -3.003 9.886 1.00 95.94 84 PHE A N 1
ATOM 653 C CA . PHE A 1 84 ? -2.206 -2.942 8.587 1.00 95.94 84 PHE A CA 1
ATOM 654 C C . PHE A 1 84 ? -0.699 -3.144 8.748 1.00 95.94 84 PHE A C 1
ATOM 656 O O . PHE A 1 84 ? -0.133 -4.024 8.103 1.00 95.94 84 PHE A O 1
ATOM 663 N N . ALA A 1 85 ? -0.046 -2.353 9.603 1.00 96.31 85 ALA A N 1
ATOM 664 C CA . ALA A 1 85 ? 1.405 -2.401 9.773 1.00 96.31 85 ALA A CA 1
ATOM 665 C C . ALA A 1 85 ? 1.895 -3.779 10.249 1.00 96.31 85 ALA A C 1
ATOM 667 O O . ALA A 1 85 ? 2.913 -4.265 9.766 1.00 96.31 85 ALA A O 1
ATOM 668 N N . GLN A 1 86 ? 1.139 -4.448 11.124 1.00 94.94 86 GLN A N 1
ATOM 669 C CA . GLN A 1 86 ? 1.430 -5.812 11.580 1.00 94.94 86 GLN A CA 1
ATOM 670 C C . GLN A 1 86 ? 1.398 -6.860 10.462 1.00 94.94 86 GLN A C 1
ATOM 672 O O . GLN A 1 86 ? 2.044 -7.888 10.602 1.00 94.94 86 GLN A O 1
ATOM 677 N N . ASN A 1 87 ? 0.651 -6.634 9.378 1.00 95.69 87 ASN A N 1
ATOM 678 C CA . ASN A 1 87 ? 0.650 -7.542 8.227 1.00 95.69 87 ASN A CA 1
ATOM 679 C C . ASN A 1 87 ? 1.804 -7.266 7.249 1.00 95.69 87 ASN A C 1
ATOM 681 O O . 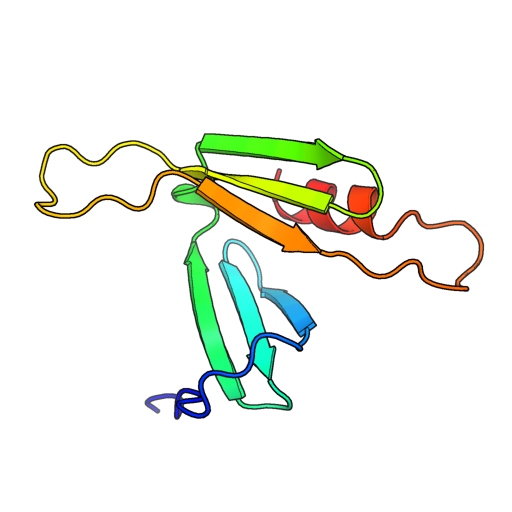ASN A 1 87 ? 2.043 -8.073 6.354 1.00 95.69 87 ASN A O 1
ATOM 685 N N . VAL A 1 88 ? 2.482 -6.120 7.374 1.00 94.69 88 VAL A N 1
ATOM 686 C CA . VAL A 1 88 ? 3.642 -5.760 6.543 1.00 94.69 88 VAL A CA 1
ATOM 687 C C . VAL A 1 88 ? 4.946 -6.303 7.138 1.00 94.69 88 VAL A C 1
ATOM 689 O O . VAL A 1 88 ? 5.839 -6.671 6.375 1.00 94.69 88 VAL A O 1
ATOM 692 N N . LEU A 1 89 ? 5.052 -6.317 8.474 1.00 81.81 89 LEU A N 1
ATOM 693 C CA . LEU A 1 89 ? 6.210 -6.787 9.252 1.00 81.81 89 LEU A CA 1
ATOM 694 C C . LEU A 1 89 ? 6.245 -8.317 9.382 1.00 81.81 89 LEU A C 1
ATOM 696 O O . LEU A 1 89 ? 7.367 -8.870 9.329 1.00 81.81 89 LEU A O 1
#

Foldseek 3Di:
DDADADPPPDDDADWDFDPQKIFGDDVPHTNDIDRLVQFPDWDFDDQKIKTAGDDDPVDPDDDGIDMDRHDADPDPDDGRRVVVSVSSD